Protein AF-A0A6J1W2D5-F1 (afdb_monomer_lite)

Radius of gyration: 20.96 Å; chains: 1; bounding box: 40×30×64 Å

pLDDT: mean 88.67, std 9.56, range [47.0, 97.12]

Structure (mmCIF, N/CA/C/O backbone):
data_AF-A0A6J1W2D5-F1
#
_entry.id   AF-A0A6J1W2D5-F1
#
loop_
_atom_site.group_PDB
_atom_site.id
_atom_site.type_symbol
_atom_site.label_atom_id
_atom_site.label_alt_id
_atom_site.label_comp_id
_atom_site.label_asym_id
_atom_site.label_entity_id
_atom_site.label_seq_id
_atom_site.pdbx_PDB_ins_code
_atom_site.Cartn_x
_atom_site.Cartn_y
_atom_site.Cartn_z
_atom_site.occupancy
_atom_site.B_iso_or_equiv
_atom_site.auth_seq_id
_atom_site.auth_comp_id
_atom_site.auth_asym_id
_atom_site.auth_atom_id
_atom_site.pdbx_PDB_model_num
ATOM 1 N N . MET A 1 1 ? 0.026 -18.979 35.042 1.00 47.00 1 MET A N 1
ATOM 2 C CA . MET A 1 1 ? -1.176 -18.450 35.722 1.00 47.00 1 MET A CA 1
ATOM 3 C C . MET A 1 1 ? -1.137 -16.933 35.620 1.00 47.00 1 MET A C 1
ATOM 5 O O . MET A 1 1 ? -0.347 -16.325 36.323 1.00 47.00 1 MET A O 1
ATOM 9 N N . GLY A 1 2 ? -1.879 -16.335 34.684 1.00 56.59 2 GLY A N 1
ATOM 10 C CA . GLY A 1 2 ? -1.946 -14.877 34.519 1.00 56.59 2 GLY A CA 1
ATOM 11 C C . GLY A 1 2 ? -3.269 -14.356 35.072 1.00 56.59 2 GLY A C 1
ATOM 12 O O . GLY A 1 2 ? -4.322 -14.801 34.624 1.00 56.59 2 GLY A O 1
ATOM 13 N N . GLY A 1 3 ? -3.220 -13.484 36.078 1.00 59.69 3 GLY A N 1
ATOM 14 C CA . GLY A 1 3 ? -4.411 -12.851 36.644 1.00 59.69 3 GLY A CA 1
ATOM 15 C C . GLY A 1 3 ? -4.937 -11.754 35.721 1.00 59.69 3 GLY A C 1
ATOM 16 O O . GLY A 1 3 ? -4.162 -10.937 35.235 1.00 59.69 3 GLY A O 1
ATOM 17 N N . ASN A 1 4 ? -6.251 -11.727 35.493 1.00 64.06 4 ASN A N 1
ATOM 18 C CA . ASN A 1 4 ? -6.918 -10.612 34.826 1.00 64.06 4 ASN A CA 1
ATOM 19 C C . ASN A 1 4 ? -7.481 -9.668 35.888 1.00 64.06 4 ASN A C 1
ATOM 21 O O . ASN A 1 4 ? -8.303 -10.082 36.706 1.00 64.06 4 ASN A O 1
ATOM 25 N N . VAL A 1 5 ? -7.069 -8.404 35.856 1.00 68.44 5 VAL A N 1
ATOM 26 C CA . VAL A 1 5 ? -7.716 -7.340 36.629 1.00 68.44 5 VAL A CA 1
ATOM 27 C C . VAL A 1 5 ? -8.927 -6.865 35.830 1.00 68.44 5 VAL A C 1
ATOM 29 O O . VAL A 1 5 ? -8.801 -6.528 34.655 1.00 68.44 5 VAL A O 1
ATOM 32 N N . ARG A 1 6 ? -10.109 -6.862 36.451 1.00 69.88 6 ARG A N 1
ATOM 33 C CA . ARG A 1 6 ? -11.319 -6.245 35.893 1.00 69.88 6 ARG A CA 1
ATOM 34 C C . ARG A 1 6 ? -11.743 -5.117 36.818 1.00 69.88 6 ARG A C 1
ATOM 36 O O . ARG A 1 6 ? -12.012 -5.364 37.990 1.00 69.88 6 ARG A O 1
ATOM 43 N N . LEU A 1 7 ? -11.779 -3.902 36.286 1.00 73.62 7 LEU A N 1
ATOM 44 C CA . LEU A 1 7 ? -12.327 -2.733 36.959 1.00 73.62 7 LEU A CA 1
ATOM 45 C C . LEU A 1 7 ? -13.754 -2.528 36.449 1.00 73.62 7 LEU A C 1
ATOM 47 O O . LEU A 1 7 ? -13.974 -2.519 35.240 1.00 73.62 7 LEU A O 1
ATOM 51 N N . TRP A 1 8 ? -14.709 -2.394 37.364 1.00 78.69 8 TRP A N 1
ATOM 52 C CA . TRP A 1 8 ? -16.095 -2.080 37.032 1.00 78.69 8 TRP A CA 1
ATOM 53 C C . TRP A 1 8 ? -16.392 -0.662 37.503 1.00 78.69 8 TRP A C 1
ATOM 55 O O . TRP A 1 8 ? -16.337 -0.387 38.702 1.00 78.69 8 TRP A O 1
ATOM 65 N N . GLU A 1 9 ? -16.714 0.228 36.570 1.00 80.06 9 GLU A N 1
ATOM 66 C CA . GLU A 1 9 ? -17.288 1.529 36.899 1.00 80.06 9 GLU A CA 1
ATOM 67 C C . GLU A 1 9 ? -18.802 1.385 37.034 1.00 80.06 9 GLU A C 1
ATOM 69 O O . GLU A 1 9 ? -19.478 0.886 36.139 1.00 80.06 9 GLU A O 1
ATOM 74 N N . THR A 1 10 ? -19.331 1.789 38.186 1.00 87.44 10 THR A N 1
ATOM 75 C CA . THR A 1 10 ? -20.768 1.712 38.501 1.00 87.44 10 THR A CA 1
ATOM 76 C C . THR A 1 10 ? -21.381 3.080 38.781 1.00 87.44 10 THR A C 1
ATOM 78 O O . THR A 1 10 ? -22.599 3.191 38.892 1.00 87.44 10 THR A O 1
ATOM 81 N N . SER A 1 11 ? -20.556 4.127 38.892 1.00 91.56 11 SER A N 1
ATOM 82 C CA . SER A 1 11 ? -21.041 5.490 39.095 1.00 91.56 11 SER A CA 1
ATOM 83 C C . SER A 1 11 ? -21.538 6.066 37.767 1.00 91.56 11 SER A C 1
ATOM 85 O O . SER A 1 11 ? -20.892 5.889 36.732 1.00 91.56 11 SER A O 1
ATOM 87 N N . LEU A 1 12 ? -22.685 6.750 37.795 1.00 90.69 12 LEU A N 1
ATOM 88 C CA . LEU A 1 12 ? -23.263 7.375 36.604 1.00 90.69 12 LEU A CA 1
ATOM 89 C C . LEU A 1 12 ? -22.308 8.425 36.015 1.00 90.69 12 LEU A C 1
ATOM 91 O O . LEU A 1 12 ? -22.030 8.389 34.822 1.00 90.69 12 LEU A O 1
ATOM 95 N N . ASP A 1 13 ? -21.739 9.282 36.867 1.00 92.44 13 ASP A N 1
ATOM 96 C CA . ASP A 1 13 ? -20.809 10.339 36.451 1.00 92.44 13 ASP A CA 1
ATOM 97 C C . ASP A 1 13 ? -19.533 9.776 35.800 1.00 92.44 13 ASP A C 1
ATOM 99 O O . ASP A 1 13 ? -19.017 10.345 34.837 1.00 92.44 13 ASP A O 1
ATOM 103 N N . SER A 1 14 ? -19.003 8.660 36.318 1.00 88.50 14 SER A N 1
ATOM 104 C CA . SER A 1 14 ? -17.855 7.974 35.709 1.00 88.50 14 SER A CA 1
ATOM 105 C C . SER A 1 14 ? -18.237 7.363 34.367 1.00 88.50 14 SER A C 1
ATOM 107 O O . SER A 1 14 ? -17.511 7.541 33.396 1.00 88.50 14 SER A O 1
ATOM 109 N N . LEU A 1 15 ? -19.393 6.697 34.287 1.00 90.50 15 LEU A N 1
ATOM 110 C CA . LEU A 1 15 ? -19.870 6.084 33.047 1.00 90.50 15 LEU A CA 1
ATOM 111 C C . LEU A 1 15 ? -20.101 7.122 31.944 1.00 90.50 15 LEU A C 1
ATOM 113 O O . LEU A 1 15 ? -19.728 6.876 30.799 1.00 90.50 15 LEU A O 1
ATOM 117 N N . GLU A 1 16 ? -20.672 8.283 32.270 1.00 91.62 16 GLU A N 1
ATOM 118 C CA . GLU A 1 16 ? -20.863 9.372 31.308 1.00 91.62 16 GLU A CA 1
ATOM 119 C C . GLU A 1 16 ? -19.529 9.918 30.789 1.00 91.62 16 GLU A C 1
ATOM 121 O O . GLU A 1 16 ? -19.363 10.076 29.576 1.00 91.62 16 GLU A O 1
ATOM 126 N N . LYS A 1 17 ? -18.548 10.137 31.676 1.00 91.06 17 LYS A N 1
ATOM 127 C CA . LYS A 1 17 ? -17.197 10.568 31.281 1.00 91.06 17 LYS A CA 1
ATOM 128 C C . LYS A 1 17 ? -16.505 9.535 30.400 1.00 91.06 17 LYS A C 1
ATOM 130 O O . LYS A 1 17 ? -16.067 9.882 29.306 1.00 91.06 17 LYS A O 1
ATOM 135 N N . SER A 1 18 ? -16.472 8.274 30.826 1.00 89.31 18 SER A N 1
ATOM 136 C CA . SER A 1 18 ? -15.856 7.172 30.081 1.00 89.31 18 SER A CA 1
ATOM 137 C C . SER A 1 18 ? -16.520 6.970 28.712 1.00 89.31 18 SER A C 1
ATOM 139 O O . SER A 1 18 ? -15.836 6.749 27.711 1.00 89.31 18 SER A O 1
ATOM 141 N N . LEU A 1 19 ? -17.848 7.116 28.621 1.00 86.19 19 LEU A N 1
ATOM 142 C CA . LEU A 1 19 ? -18.572 7.082 27.347 1.00 86.19 19 LEU A CA 1
ATOM 143 C C . LEU A 1 19 ? -18.189 8.259 26.442 1.00 86.19 19 LEU A C 1
ATOM 145 O O . LEU A 1 19 ? -18.043 8.085 25.231 1.00 86.19 19 LEU A O 1
ATOM 149 N N . GLN A 1 20 ? -18.036 9.457 27.001 1.00 88.12 20 GLN A N 1
ATOM 150 C CA . GLN A 1 20 ? -17.663 10.645 26.240 1.00 88.12 20 GLN A CA 1
ATOM 151 C C . GLN A 1 20 ? -16.210 10.588 25.749 1.00 88.12 20 GLN A C 1
ATOM 153 O O . GLN A 1 20 ? -15.936 10.947 24.600 1.00 88.12 20 GLN A O 1
ATOM 158 N N . GLU A 1 21 ? -15.295 10.066 26.564 1.00 87.81 21 GLU A N 1
ATOM 159 C CA . GLU A 1 21 ? -13.922 9.751 26.160 1.00 87.81 21 GLU A CA 1
ATOM 160 C C . GLU A 1 21 ? -13.901 8.699 25.049 1.00 87.81 21 GLU A C 1
ATOM 162 O O . GLU A 1 21 ? -13.250 8.903 24.024 1.00 87.81 21 GLU A O 1
ATOM 167 N N . TRP A 1 22 ? -14.674 7.617 25.191 1.00 83.38 22 TRP A N 1
ATOM 168 C CA . TRP A 1 22 ? -14.798 6.589 24.158 1.00 83.38 22 TRP A CA 1
ATOM 169 C C . TRP A 1 22 ? -15.311 7.161 22.835 1.00 83.38 22 TRP A C 1
ATOM 171 O O . TRP A 1 22 ? -14.666 6.957 21.809 1.00 83.38 22 TRP A O 1
ATOM 181 N N . ARG A 1 23 ? -16.395 7.949 22.860 1.00 81.69 23 ARG A N 1
ATOM 182 C CA . ARG A 1 23 ? -16.929 8.656 21.680 1.00 81.69 23 ARG A CA 1
ATOM 183 C C . ARG A 1 23 ? -15.890 9.572 21.038 1.00 81.69 23 ARG A C 1
ATOM 185 O O . ARG A 1 23 ? -15.800 9.647 19.820 1.00 81.69 23 ARG A O 1
ATOM 192 N N . THR A 1 24 ? -15.077 10.246 21.847 1.00 81.94 24 THR A N 1
ATOM 193 C CA . THR A 1 24 ? -13.989 11.092 21.340 1.00 81.94 24 THR A CA 1
ATOM 194 C C . THR A 1 24 ? -12.895 10.255 20.669 1.00 81.94 24 THR A C 1
ATOM 196 O O . THR A 1 24 ? -12.389 10.651 19.622 1.00 81.94 24 THR A O 1
ATOM 199 N N . MET A 1 25 ? -12.556 9.085 21.225 1.00 78.06 25 MET A N 1
ATOM 200 C CA . MET A 1 25 ? -11.541 8.183 20.667 1.00 78.06 25 MET A CA 1
ATOM 201 C C . MET A 1 25 ? -11.956 7.546 19.336 1.00 78.06 25 MET A C 1
ATOM 203 O O . MET A 1 25 ? -11.123 7.441 18.438 1.00 78.06 25 MET A O 1
ATOM 207 N N . ILE A 1 26 ? -13.210 7.104 19.196 1.00 76.94 26 ILE A N 1
ATOM 208 C CA . ILE A 1 26 ? -13.689 6.442 17.966 1.00 76.94 26 ILE A CA 1
ATOM 209 C C . ILE A 1 26 ? -14.100 7.428 16.862 1.00 76.94 26 ILE A C 1
ATOM 211 O O . ILE A 1 26 ? -14.275 7.017 15.715 1.00 76.94 26 ILE A O 1
ATOM 215 N N . GLY A 1 27 ? -14.221 8.716 17.196 1.00 73.19 27 GLY A N 1
ATOM 216 C CA . GLY A 1 27 ? -14.726 9.754 16.304 1.00 73.19 27 GLY A CA 1
ATOM 217 C C . GLY A 1 27 ? -16.244 9.936 16.395 1.00 73.19 27 GLY A C 1
ATOM 218 O O . GLY A 1 27 ? -16.952 9.204 17.083 1.00 73.19 27 GLY A O 1
ATOM 219 N N . GLN A 1 28 ? -16.762 10.959 15.714 1.00 70.25 28 GLN A N 1
ATOM 220 C CA . GLN A 1 28 ? -18.207 11.182 15.650 1.00 70.25 28 GLN A CA 1
ATOM 221 C C . GLN A 1 28 ? -18.880 10.078 14.824 1.00 70.25 28 GLN A C 1
ATOM 223 O O . GLN A 1 28 ? -18.325 9.638 13.821 1.00 70.25 28 GLN A O 1
ATOM 228 N N . GLU A 1 29 ? -20.090 9.666 15.213 1.00 69.31 29 GLU A N 1
ATOM 229 C CA . GLU A 1 29 ? -20.951 8.779 14.416 1.00 69.31 29 GLU A CA 1
ATOM 230 C C . GLU A 1 29 ? -21.499 9.535 13.188 1.00 69.31 29 GLU A C 1
ATOM 232 O O . GLU A 1 29 ? -22.692 9.792 13.058 1.00 69.31 29 GLU A O 1
ATOM 237 N N . ASP A 1 30 ? -20.614 9.937 12.278 1.00 77.31 30 ASP A N 1
ATOM 238 C CA . ASP A 1 30 ? -20.940 10.645 11.035 1.00 77.31 30 ASP A CA 1
ATOM 239 C C . ASP A 1 30 ? -21.322 9.687 9.885 1.00 77.31 30 ASP A C 1
ATOM 241 O O . ASP A 1 30 ? -21.439 10.093 8.727 1.00 77.31 30 ASP A O 1
ATOM 245 N N . GLY A 1 31 ? -21.518 8.403 10.204 1.00 76.12 31 GLY A N 1
ATOM 246 C CA . GLY A 1 31 ? -21.857 7.336 9.263 1.00 76.12 31 GLY A CA 1
ATOM 247 C C . GLY A 1 31 ? -20.663 6.768 8.490 1.00 76.12 31 GLY A C 1
ATOM 248 O O . GLY A 1 31 ? -20.849 5.848 7.690 1.00 76.12 31 GLY A O 1
ATOM 249 N N . ARG A 1 32 ? -19.438 7.269 8.706 1.00 78.44 32 ARG A N 1
ATOM 250 C CA . ARG A 1 32 ? -18.238 6.700 8.081 1.00 78.44 32 ARG A CA 1
ATOM 251 C C . ARG A 1 32 ? -17.774 5.447 8.834 1.00 78.44 32 ARG A C 1
ATOM 253 O O . ARG A 1 32 ? -17.900 5.377 10.055 1.00 78.44 32 ARG A O 1
ATOM 260 N N . PRO A 1 33 ? -17.205 4.448 8.135 1.00 75.44 33 PRO A N 1
ATOM 261 C CA . PRO A 1 33 ? -16.606 3.295 8.795 1.00 75.44 33 PRO A CA 1
ATOM 262 C C . PRO A 1 33 ? -15.470 3.717 9.734 1.00 75.44 33 PRO A C 1
ATOM 264 O O . PRO A 1 33 ? -14.617 4.521 9.354 1.00 75.44 33 PRO A O 1
ATOM 267 N N . VAL A 1 34 ? -15.417 3.125 10.931 1.00 77.06 34 VAL A N 1
ATOM 268 C CA . VAL A 1 34 ? -14.302 3.321 11.869 1.00 77.06 34 VAL A CA 1
ATOM 269 C C . VAL A 1 34 ? -13.006 2.833 11.218 1.00 77.06 34 VAL A C 1
ATOM 271 O O . VAL A 1 34 ? -12.885 1.663 10.847 1.00 77.06 34 VAL A O 1
ATOM 274 N N . GLN A 1 35 ? -12.022 3.724 11.087 1.00 74.75 35 GLN A N 1
ATOM 275 C CA . GLN A 1 35 ? -10.713 3.399 10.526 1.00 74.75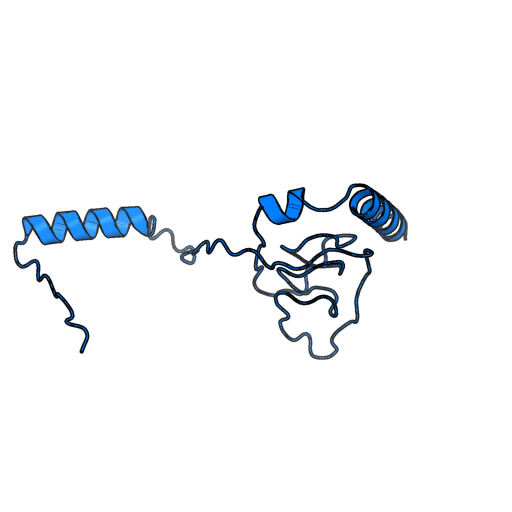 35 GLN A CA 1
ATOM 276 C C . GLN A 1 35 ? -9.692 3.182 11.644 1.00 74.75 35 GLN A C 1
ATOM 278 O O . GLN A 1 35 ? -9.380 4.093 12.406 1.00 74.75 35 GLN A O 1
ATOM 283 N N . ILE A 1 36 ? -9.103 1.987 11.691 1.00 77.44 36 ILE A N 1
ATOM 284 C CA . ILE A 1 36 ? -8.008 1.661 12.609 1.00 77.44 36 ILE A CA 1
ATOM 285 C C . ILE A 1 36 ? -6.689 1.721 11.838 1.00 77.44 36 ILE A C 1
ATOM 287 O O . ILE A 1 36 ? -6.515 1.030 10.834 1.00 77.44 36 ILE A O 1
ATOM 291 N N . THR A 1 37 ? -5.744 2.530 12.317 1.00 77.25 37 THR A N 1
ATOM 292 C CA . THR A 1 37 ? -4.384 2.584 11.763 1.00 77.25 37 THR A CA 1
ATOM 293 C C . THR A 1 37 ? -3.462 1.709 12.602 1.00 77.25 37 THR A C 1
ATOM 295 O O . THR A 1 37 ? -3.205 2.012 13.763 1.00 77.25 37 THR A O 1
ATOM 298 N N . ILE A 1 38 ? -2.946 0.632 12.008 1.00 80.81 38 ILE A N 1
ATOM 299 C CA . ILE A 1 38 ? -1.965 -0.253 12.646 1.00 80.81 38 ILE A CA 1
ATOM 300 C C . ILE A 1 38 ? -0.606 0.016 12.010 1.00 80.81 38 ILE A C 1
ATOM 302 O O . ILE A 1 38 ? -0.416 -0.223 10.817 1.00 80.81 38 ILE A O 1
ATOM 306 N N . GLN A 1 39 ? 0.344 0.505 12.803 1.00 79.56 39 GLN A N 1
ATOM 307 C CA . GLN A 1 39 ? 1.723 0.660 12.355 1.00 79.56 39 GLN A CA 1
ATOM 308 C C . GLN A 1 39 ? 2.455 -0.674 12.500 1.00 79.56 39 GLN A C 1
ATOM 310 O O . GLN A 1 39 ? 2.609 -1.196 13.601 1.00 79.56 39 GLN A O 1
ATOM 315 N N . ARG A 1 40 ? 2.886 -1.226 11.368 1.00 80.12 40 ARG A N 1
ATOM 316 C CA . ARG A 1 40 ? 3.737 -2.413 11.282 1.00 80.12 40 ARG A CA 1
ATOM 317 C C . ARG A 1 40 ? 4.783 -2.182 10.202 1.00 80.12 40 ARG A C 1
ATOM 319 O O . ARG A 1 40 ? 4.456 -1.585 9.180 1.00 80.12 40 ARG A O 1
ATOM 326 N N . ASP A 1 41 ? 5.995 -2.662 10.434 1.00 80.19 41 ASP A N 1
ATOM 327 C CA . ASP A 1 41 ? 7.036 -2.718 9.411 1.00 80.19 41 ASP A CA 1
ATOM 328 C C . ASP A 1 41 ? 6.941 -4.069 8.690 1.00 80.19 41 ASP A C 1
ATOM 330 O O . ASP A 1 41 ? 6.787 -5.109 9.337 1.00 80.19 41 ASP A O 1
ATOM 334 N N . SER A 1 42 ? 6.980 -4.067 7.358 1.00 80.69 42 SER A N 1
ATOM 335 C CA . SER A 1 42 ? 7.006 -5.305 6.580 1.00 80.69 42 SER A CA 1
ATOM 336 C C . SER A 1 42 ? 8.343 -6.038 6.686 1.00 80.69 42 SER A C 1
ATOM 338 O O . SER A 1 42 ? 8.366 -7.250 6.484 1.00 80.69 42 SER A O 1
ATOM 340 N N . GLY A 1 43 ? 9.450 -5.332 6.959 1.00 84.94 43 GLY A N 1
ATOM 341 C CA . GLY A 1 43 ? 10.806 -5.891 6.927 1.00 84.94 43 GLY A CA 1
ATOM 342 C C . GLY A 1 43 ? 11.245 -6.393 5.543 1.00 84.94 43 GLY A C 1
ATOM 343 O O . GLY A 1 43 ? 12.223 -7.127 5.433 1.00 84.94 43 GLY A O 1
ATOM 344 N N . LEU A 1 44 ? 10.501 -6.049 4.485 1.00 87.44 44 LEU A N 1
ATOM 345 C CA . LEU A 1 44 ? 10.745 -6.515 3.121 1.00 87.44 44 LEU A CA 1
ATOM 346 C C . LEU A 1 44 ? 11.309 -5.395 2.254 1.00 87.44 44 LEU A C 1
ATOM 348 O O . LEU A 1 44 ? 10.711 -4.321 2.146 1.00 87.44 44 LEU A O 1
ATOM 352 N N . ASP A 1 45 ? 12.401 -5.683 1.554 1.00 89.69 45 ASP A N 1
ATOM 353 C CA . ASP A 1 45 ? 13.011 -4.745 0.616 1.00 89.69 45 ASP A CA 1
ATOM 354 C C . ASP A 1 45 ? 12.279 -4.672 -0.727 1.00 89.69 45 ASP A C 1
ATOM 356 O O . ASP A 1 45 ? 11.521 -5.563 -1.135 1.00 89.69 45 ASP A O 1
ATOM 360 N N . VAL A 1 46 ? 12.518 -3.568 -1.426 1.00 91.44 46 VAL A N 1
ATOM 361 C CA . VAL A 1 46 ? 12.071 -3.339 -2.802 1.00 91.44 46 VAL A CA 1
ATOM 362 C C . VAL A 1 46 ? 13.152 -3.759 -3.787 1.00 91.44 46 VAL A C 1
ATOM 364 O O . VAL A 1 46 ? 14.339 -3.757 -3.475 1.00 91.44 46 VAL A O 1
ATOM 367 N N . SER A 1 47 ? 12.725 -4.139 -4.983 1.00 91.31 47 SER A N 1
ATOM 368 C CA . SER A 1 47 ? 13.615 -4.615 -6.038 1.00 91.31 47 SER A CA 1
ATOM 369 C C . SER A 1 47 ? 13.436 -3.785 -7.301 1.00 91.31 47 SER A C 1
ATOM 371 O O . SER A 1 47 ? 14.044 -2.732 -7.450 1.00 91.31 47 SER A O 1
ATOM 373 N N . SER A 1 48 ? 12.597 -4.230 -8.229 1.00 93.88 48 SER A N 1
ATOM 374 C CA . SER A 1 48 ? 12.327 -3.519 -9.473 1.00 93.88 48 SER A CA 1
ATOM 375 C C . SER A 1 48 ? 10.829 -3.410 -9.724 1.00 93.88 48 SER A C 1
ATOM 377 O O . SER A 1 48 ? 10.126 -4.418 -9.611 1.00 93.88 48 SER A O 1
ATOM 379 N N . PRO A 1 49 ? 10.343 -2.217 -10.108 1.00 96.25 49 PRO A N 1
ATOM 380 C CA . PRO A 1 49 ? 8.933 -1.984 -10.364 1.00 96.25 49 PRO A CA 1
ATOM 381 C C . PRO A 1 49 ? 8.438 -2.851 -11.523 1.00 96.25 49 PRO A C 1
ATOM 383 O O . PRO A 1 49 ? 9.133 -3.021 -12.525 1.00 96.25 49 PRO A O 1
ATOM 386 N N . LYS A 1 50 ? 7.212 -3.358 -11.417 1.00 97.12 50 LYS A N 1
ATOM 387 C CA . LYS A 1 50 ? 6.555 -4.173 -12.444 1.00 97.12 50 LYS A CA 1
ATOM 388 C C . LYS A 1 50 ? 5.040 -3.985 -12.426 1.00 97.12 50 LYS A C 1
ATOM 390 O O . LYS A 1 50 ? 4.468 -3.562 -11.427 1.00 97.12 50 LYS A O 1
ATOM 395 N N . HIS A 1 51 ? 4.376 -4.338 -13.526 1.00 96.12 51 HIS A N 1
ATOM 396 C CA . HIS A 1 51 ? 2.910 -4.336 -13.587 1.00 96.12 51 HIS A CA 1
ATOM 397 C C . HIS A 1 51 ? 2.296 -5.398 -12.659 1.00 96.12 51 HIS A C 1
ATOM 399 O O . HIS A 1 51 ? 1.394 -5.086 -11.894 1.00 96.12 51 HIS A O 1
ATOM 405 N N . GLY A 1 52 ? 2.839 -6.619 -12.668 1.00 95.12 52 GLY A N 1
ATOM 406 C CA . GLY A 1 52 ? 2.273 -7.770 -11.957 1.00 95.12 52 GLY A CA 1
ATOM 407 C C . GLY A 1 52 ? 1.512 -8.713 -12.885 1.00 95.12 52 GLY A C 1
ATOM 408 O O . GLY A 1 52 ? 1.420 -8.476 -14.088 1.00 95.12 52 GLY A O 1
ATOM 409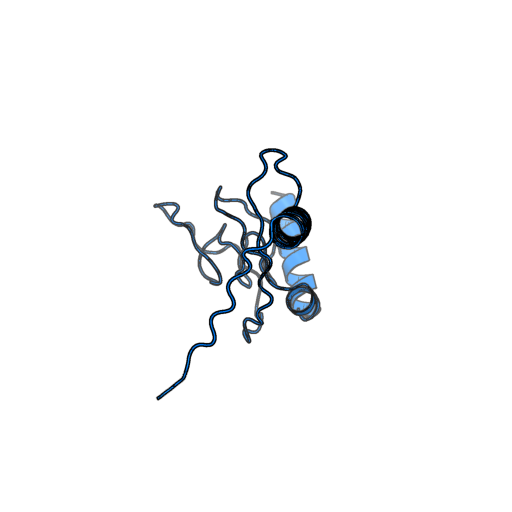 N N . LYS A 1 53 ? 1.006 -9.812 -12.326 1.00 96.94 53 LYS A N 1
ATOM 410 C CA . LYS A 1 53 ? 0.075 -10.729 -12.995 1.00 96.94 53 LYS A CA 1
ATOM 411 C C . LYS A 1 53 ? -1.358 -10.260 -12.758 1.00 96.94 53 LYS A C 1
ATOM 413 O O . LYS A 1 53 ? -1.650 -9.739 -11.685 1.00 96.94 53 LYS A O 1
ATOM 418 N N . ILE A 1 54 ? -2.236 -10.472 -13.731 1.00 96.00 54 ILE A N 1
ATOM 419 C CA . ILE A 1 54 ? -3.674 -10.228 -13.580 1.00 96.00 54 ILE A CA 1
ATOM 420 C C . ILE A 1 54 ? -4.301 -11.489 -12.992 1.00 96.00 54 ILE A C 1
ATOM 422 O O . ILE A 1 54 ? -4.054 -12.583 -13.501 1.00 96.00 54 ILE A O 1
ATOM 426 N N . ASP A 1 55 ? -5.070 -11.329 -11.920 1.00 95.06 55 ASP A N 1
ATOM 427 C CA . ASP A 1 55 ? -5.860 -12.407 -11.331 1.00 95.06 55 ASP A CA 1
ATOM 428 C C . ASP A 1 55 ? -7.187 -12.555 -12.092 1.00 95.06 55 ASP A C 1
ATOM 430 O O . ASP A 1 55 ? -7.972 -11.602 -12.088 1.00 95.06 55 ASP A O 1
ATOM 434 N N . PRO A 1 56 ? -7.458 -13.702 -12.749 1.00 95.94 56 PRO A N 1
ATOM 435 C CA . PRO A 1 56 ? -8.729 -13.937 -13.430 1.00 95.94 56 PRO A CA 1
ATOM 436 C C . PRO A 1 56 ? -9.940 -13.867 -12.494 1.00 95.94 56 PRO A C 1
ATOM 438 O O . PRO A 1 56 ? -11.010 -13.445 -12.926 1.00 95.94 56 PRO A O 1
ATOM 441 N N . ASP A 1 57 ? -9.761 -14.241 -11.224 1.00 96.19 57 ASP A N 1
ATOM 442 C CA . ASP A 1 57 ? -10.836 -14.286 -10.230 1.00 96.19 57 ASP A CA 1
ATOM 443 C C . ASP A 1 57 ? -10.999 -12.949 -9.488 1.00 96.19 57 ASP A C 1
ATOM 445 O O . ASP A 1 57 ? -11.895 -12.798 -8.657 1.00 96.19 57 ASP A O 1
ATOM 449 N N . ASN A 1 58 ? -10.130 -11.970 -9.779 1.00 94.62 58 ASN A N 1
ATOM 450 C CA . ASN A 1 58 ? -10.046 -10.682 -9.092 1.00 94.62 58 ASN A CA 1
ATOM 451 C C . ASN A 1 58 ? -10.073 -10.824 -7.554 1.00 94.62 58 ASN A C 1
ATOM 453 O O . ASN A 1 58 ? -10.756 -10.065 -6.862 1.00 94.62 58 ASN A O 1
ATOM 457 N N . ALA A 1 59 ? -9.362 -11.814 -7.004 1.00 95.62 59 ALA A N 1
ATOM 458 C CA . ALA A 1 59 ? -9.335 -12.025 -5.565 1.00 95.62 59 ALA A CA 1
ATOM 459 C C . ALA A 1 59 ? -8.579 -10.880 -4.854 1.00 95.62 59 ALA A C 1
ATOM 461 O O . ALA A 1 59 ? -7.657 -10.283 -5.420 1.00 95.62 59 ALA A O 1
ATOM 462 N N . PRO A 1 60 ? -8.935 -10.548 -3.599 1.00 94.94 60 PRO A N 1
ATOM 463 C CA . PRO A 1 60 ? -8.243 -9.509 -2.847 1.00 94.94 60 PRO A CA 1
ATOM 464 C C . PRO A 1 60 ? -6.842 -9.972 -2.418 1.00 94.94 60 PRO A C 1
ATOM 466 O O . PRO A 1 60 ? -6.689 -10.955 -1.693 1.00 94.94 60 PRO A O 1
ATOM 469 N N . HIS A 1 61 ? -5.813 -9.208 -2.800 1.00 94.81 61 HIS A N 1
ATOM 470 C CA . HIS A 1 61 ? -4.412 -9.479 -2.451 1.00 94.81 61 HIS A CA 1
ATOM 471 C C . HIS A 1 61 ? -3.822 -8.362 -1.590 1.00 94.81 61 HIS A C 1
ATOM 473 O O . HIS A 1 61 ? -3.855 -7.195 -1.985 1.00 94.81 61 HIS A O 1
ATOM 479 N N . VAL A 1 62 ? -3.234 -8.714 -0.439 1.00 94.31 62 VAL A N 1
ATOM 480 C CA . VAL A 1 62 ? -2.679 -7.756 0.536 1.00 94.31 62 VAL A CA 1
ATOM 481 C C . VAL A 1 62 ? -1.228 -8.101 0.881 1.00 94.31 62 VAL A C 1
ATOM 483 O O . VAL A 1 62 ? -0.930 -9.235 1.245 1.00 94.31 62 VAL A O 1
ATOM 486 N N . GLY A 1 63 ? -0.310 -7.134 0.797 1.00 91.06 63 GLY A N 1
ATOM 487 C CA . GLY A 1 63 ? 1.080 -7.291 1.261 1.00 91.06 63 GLY A CA 1
ATOM 488 C C . GLY A 1 63 ? 2.018 -8.080 0.334 1.00 91.06 63 GLY A C 1
ATOM 489 O O . GLY A 1 63 ? 3.177 -8.300 0.678 1.00 91.06 63 GLY A O 1
ATOM 490 N N . GLY A 1 64 ? 1.542 -8.510 -0.838 1.00 92.75 64 GLY A N 1
ATOM 491 C CA . GLY A 1 64 ? 2.306 -9.318 -1.796 1.00 92.75 64 GLY A CA 1
ATOM 492 C C . GLY A 1 64 ? 3.106 -8.522 -2.842 1.00 92.75 64 GLY A C 1
ATOM 493 O O . GLY A 1 64 ? 3.178 -7.296 -2.818 1.00 92.75 64 GLY A O 1
ATOM 494 N N . ASN A 1 65 ? 3.701 -9.247 -3.798 1.00 94.00 65 ASN A N 1
ATOM 495 C CA . ASN A 1 65 ? 4.484 -8.705 -4.925 1.00 94.00 65 ASN A CA 1
ATOM 496 C C . ASN A 1 65 ? 4.204 -9.470 -6.243 1.00 94.00 65 ASN A C 1
ATOM 498 O O . ASN A 1 65 ? 5.089 -9.667 -7.078 1.00 94.00 65 ASN A O 1
ATOM 502 N N . THR A 1 66 ? 2.995 -10.013 -6.388 1.00 95.50 66 THR A N 1
ATOM 503 C CA . THR A 1 66 ? 2.638 -10.883 -7.524 1.00 95.50 66 THR A CA 1
ATOM 504 C C . THR A 1 66 ? 1.558 -10.258 -8.390 1.00 95.50 66 THR A C 1
ATOM 506 O O . THR A 1 66 ? 1.681 -10.272 -9.614 1.00 95.50 66 THR A O 1
ATOM 509 N N . TRP A 1 67 ? 0.520 -9.715 -7.760 1.00 96.81 67 TRP A N 1
ATOM 510 C CA . TRP A 1 67 ? -0.737 -9.376 -8.413 1.00 96.81 67 TRP A CA 1
ATOM 511 C C . TRP A 1 67 ? -0.862 -7.882 -8.685 1.00 96.81 67 TRP A C 1
ATOM 513 O O . TRP A 1 67 ? -0.664 -7.060 -7.788 1.00 96.81 67 TRP A O 1
ATOM 523 N N . ALA A 1 68 ? -1.198 -7.555 -9.929 1.00 95.69 68 ALA A N 1
ATOM 524 C CA . ALA A 1 68 ? -1.549 -6.214 -10.358 1.00 95.69 68 ALA A CA 1
ATOM 525 C C . ALA A 1 68 ? -2.858 -5.792 -9.669 1.00 95.69 68 ALA A C 1
ATOM 527 O O . ALA A 1 68 ? -3.824 -6.550 -9.659 1.00 95.69 68 ALA A O 1
ATOM 528 N N . GLY A 1 69 ? -2.883 -4.605 -9.063 1.00 93.81 69 GLY A N 1
ATOM 529 C CA . GLY A 1 69 ? -4.044 -4.110 -8.315 1.00 93.81 69 GLY A CA 1
ATOM 530 C C . GLY A 1 69 ? -4.121 -4.594 -6.863 1.00 93.81 69 GLY A C 1
ATOM 531 O O . GLY A 1 69 ? -5.065 -4.255 -6.152 1.00 93.81 69 GLY A O 1
ATOM 5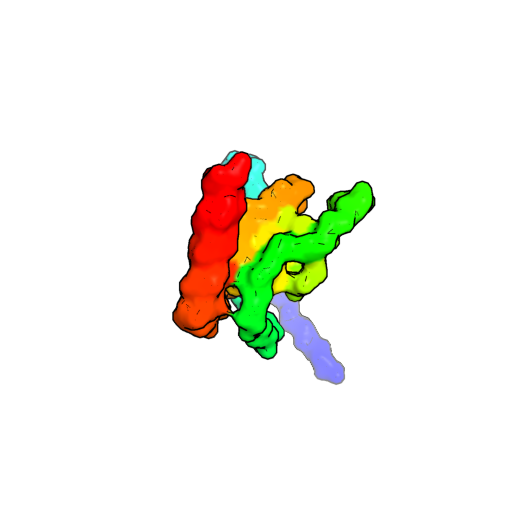32 N N . GLY A 1 70 ? -3.118 -5.345 -6.390 1.00 94.94 70 GLY A N 1
ATOM 533 C CA . GLY A 1 70 ? -2.985 -5.681 -4.974 1.00 94.94 70 GLY A CA 1
ATOM 534 C C . GLY A 1 70 ? -2.782 -4.442 -4.093 1.00 94.94 70 GLY A C 1
ATOM 535 O O . GLY A 1 70 ? -2.381 -3.369 -4.558 1.00 94.94 70 GLY A O 1
ATOM 536 N N . THR A 1 71 ? -3.029 -4.590 -2.792 1.00 95.38 71 THR A N 1
ATOM 537 C CA . THR A 1 71 ? -2.940 -3.490 -1.824 1.00 95.38 71 THR A CA 1
ATOM 538 C C . THR A 1 71 ? -1.848 -3.722 -0.779 1.00 95.38 71 THR A C 1
ATOM 540 O O . THR A 1 71 ? -1.516 -4.856 -0.438 1.00 95.38 71 THR A O 1
ATOM 543 N N . GLY A 1 72 ? -1.216 -2.655 -0.290 1.00 91.62 72 GLY A N 1
ATOM 544 C CA . GLY A 1 72 ? -0.202 -2.720 0.774 1.00 91.62 72 GLY A CA 1
ATOM 545 C C . GLY A 1 72 ? 1.049 -3.532 0.426 1.00 91.62 72 GLY A C 1
ATOM 546 O O . GLY A 1 72 ? 1.786 -3.926 1.323 1.00 91.62 72 GLY A O 1
ATOM 547 N N . GLY A 1 73 ? 1.253 -3.838 -0.856 1.00 93.12 73 GLY A N 1
ATOM 548 C CA . GLY A 1 73 ? 2.327 -4.694 -1.348 1.00 93.12 73 GLY A CA 1
ATOM 549 C C . GLY A 1 73 ? 3.616 -3.948 -1.680 1.00 93.12 73 GLY A C 1
ATOM 550 O O . GLY A 1 73 ? 3.842 -2.806 -1.269 1.00 93.12 73 GLY A O 1
ATOM 551 N N . ARG A 1 74 ? 4.470 -4.595 -2.473 1.00 95.00 74 ARG A N 1
ATOM 552 C CA . ARG A 1 74 ? 5.733 -4.016 -2.946 1.00 95.00 74 ARG A CA 1
ATOM 553 C C . ARG A 1 74 ? 5.978 -4.289 -4.421 1.00 95.00 74 ARG A C 1
ATOM 555 O O . ARG A 1 74 ? 5.463 -5.278 -4.931 1.00 95.00 74 ARG A O 1
ATOM 562 N N . ASP A 1 75 ? 6.755 -3.423 -5.068 1.00 96.00 75 ASP A N 1
ATOM 563 C CA . ASP A 1 75 ? 7.250 -3.454 -6.460 1.00 96.00 75 ASP A CA 1
ATOM 564 C C . ASP A 1 75 ? 6.191 -3.578 -7.577 1.00 96.00 75 ASP A C 1
ATOM 566 O O . ASP A 1 75 ? 6.461 -3.273 -8.733 1.00 96.00 75 ASP A O 1
ATOM 570 N N . THR A 1 76 ? 4.975 -4.006 -7.268 1.00 95.75 76 THR A N 1
ATOM 571 C CA . THR A 1 76 ? 3.905 -4.288 -8.224 1.00 95.75 76 THR A CA 1
ATOM 572 C C . THR A 1 76 ? 2.931 -3.114 -8.302 1.00 95.75 76 THR A C 1
ATOM 574 O O . THR A 1 76 ? 2.706 -2.428 -7.303 1.00 95.75 76 THR A O 1
ATOM 577 N N . ALA A 1 77 ? 2.358 -2.855 -9.480 1.00 96.12 77 ALA A N 1
ATOM 578 C CA . ALA A 1 77 ? 1.338 -1.823 -9.647 1.00 96.12 77 ALA A CA 1
ATOM 579 C C . ALA A 1 77 ? 0.126 -2.125 -8.753 1.00 96.12 77 ALA A C 1
ATOM 581 O O . ALA A 1 77 ? -0.407 -3.233 -8.773 1.00 96.12 77 ALA A O 1
ATOM 582 N N . GLY A 1 78 ? -0.303 -1.146 -7.962 1.00 96.12 78 GLY A N 1
ATOM 583 C CA . GLY A 1 78 ? -1.309 -1.356 -6.922 1.00 96.12 78 GLY A CA 1
ATOM 584 C C . GLY A 1 78 ? -1.520 -0.123 -6.049 1.00 96.12 78 GLY A C 1
ATOM 585 O O . GLY A 1 78 ? -1.071 0.977 -6.391 1.00 96.12 78 GLY A O 1
ATOM 586 N N . LEU A 1 79 ? -2.189 -0.296 -4.908 1.00 96.12 79 LEU A N 1
ATOM 587 C CA . LEU A 1 79 ? -2.501 0.788 -3.967 1.00 96.12 79 LEU A CA 1
ATOM 588 C C . LEU A 1 79 ? -1.883 0.557 -2.587 1.00 96.12 79 LEU A C 1
ATOM 590 O O . LEU A 1 79 ? -1.728 -0.565 -2.128 1.00 96.12 79 LEU A O 1
ATOM 594 N N . GLY A 1 80 ? -1.515 1.635 -1.895 1.00 93.00 80 GLY A N 1
ATOM 595 C CA . GLY A 1 80 ? -1.073 1.575 -0.495 1.00 93.00 80 GLY A CA 1
ATOM 596 C C . GLY A 1 80 ? 0.279 0.896 -0.224 1.00 93.00 80 GLY A C 1
ATOM 597 O O . GLY A 1 80 ? 0.700 0.893 0.926 1.00 93.00 80 GLY A O 1
ATOM 598 N N . GLY A 1 81 ? 0.963 0.361 -1.238 1.00 93.69 81 GLY A N 1
ATOM 599 C CA . GLY A 1 81 ? 2.283 -0.277 -1.136 1.00 93.69 81 GLY A CA 1
ATOM 600 C C . GLY A 1 81 ? 3.488 0.640 -1.409 1.00 93.69 81 GLY A C 1
ATOM 601 O O . GLY A 1 81 ? 3.346 1.864 -1.466 1.00 93.69 81 GLY A O 1
ATOM 602 N N . LYS A 1 82 ? 4.672 0.038 -1.622 1.00 94.94 82 LYS A N 1
ATOM 603 C CA . LYS A 1 82 ? 5.936 0.713 -2.012 1.00 94.94 82 LYS A CA 1
ATOM 604 C C . LYS A 1 82 ? 6.540 0.171 -3.308 1.00 94.94 82 LYS A C 1
ATOM 606 O O . LYS A 1 82 ? 6.309 -0.969 -3.679 1.00 94.94 82 LYS A O 1
ATOM 611 N N . GLY A 1 83 ? 7.347 0.974 -4.000 1.00 94.25 83 GLY A N 1
ATOM 612 C CA . GLY A 1 83 ? 8.177 0.518 -5.128 1.00 94.25 83 GLY A CA 1
ATOM 613 C C . GLY A 1 83 ? 7.441 0.162 -6.430 1.00 94.25 83 GLY A C 1
ATOM 614 O O . GLY A 1 83 ? 8.100 -0.134 -7.418 1.00 94.25 83 GLY A O 1
ATOM 615 N N . GLY A 1 84 ? 6.105 0.193 -6.467 1.00 96.06 84 GLY A N 1
ATOM 616 C CA . GLY A 1 84 ? 5.322 -0.038 -7.686 1.00 96.06 84 GLY A CA 1
ATOM 617 C C . GLY A 1 84 ? 5.415 1.119 -8.700 1.00 96.06 84 GLY A C 1
ATOM 618 O O . GLY A 1 84 ? 5.630 2.266 -8.303 1.00 96.06 84 GLY A O 1
ATOM 619 N N . PRO A 1 85 ? 5.235 0.854 -10.009 1.00 96.50 85 PRO A N 1
ATOM 620 C CA . PRO A 1 85 ? 5.416 1.854 -11.068 1.00 96.50 85 PRO A CA 1
ATOM 621 C C . PRO A 1 85 ? 4.307 2.913 -11.139 1.00 96.50 85 PRO A C 1
ATOM 623 O O . PRO A 1 85 ? 4.558 4.055 -11.521 1.00 96.50 85 PRO A O 1
ATOM 626 N N . TYR A 1 86 ? 3.072 2.541 -10.810 1.00 96.06 86 TYR A N 1
ATOM 627 C CA . TYR A 1 86 ? 1.897 3.410 -10.848 1.00 96.06 86 TYR A CA 1
ATOM 628 C C . TYR A 1 86 ? 0.784 2.834 -9.973 1.00 96.06 86 TYR A C 1
ATOM 630 O O . TYR A 1 86 ? 0.841 1.683 -9.531 1.00 96.06 86 TYR A O 1
ATOM 638 N N . ARG A 1 87 ? -0.234 3.661 -9.724 1.00 95.12 87 ARG A N 1
ATOM 639 C CA . ARG A 1 87 ? -1.444 3.247 -9.017 1.00 95.12 87 ARG A CA 1
ATOM 640 C C . ARG A 1 87 ? -2.334 2.447 -9.954 1.00 95.12 87 ARG A C 1
ATOM 642 O O . ARG A 1 87 ? -2.589 2.883 -11.072 1.00 95.12 87 ARG A O 1
ATOM 649 N N . LEU A 1 88 ? -2.800 1.306 -9.473 1.00 95.50 88 LEU A N 1
ATOM 650 C CA . LEU A 1 88 ? -3.761 0.461 -10.162 1.00 95.50 88 LEU A CA 1
ATOM 651 C C . LEU A 1 88 ? -4.795 0.017 -9.133 1.00 95.50 88 LEU A C 1
ATOM 653 O O . LEU A 1 88 ? -4.426 -0.597 -8.134 1.00 95.50 88 LEU A O 1
ATOM 657 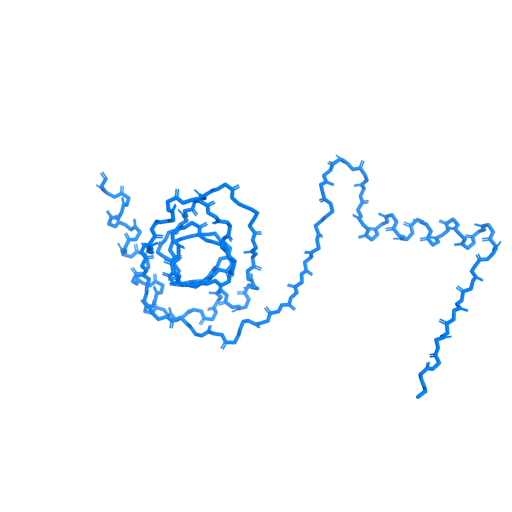N N . ASP A 1 89 ? -6.049 0.393 -9.353 1.00 95.44 89 ASP A N 1
ATOM 658 C CA . ASP A 1 89 ? -7.163 0.058 -8.470 1.00 95.44 89 ASP A CA 1
ATOM 659 C C . ASP A 1 89 ? -7.931 -1.139 -9.038 1.00 95.44 89 ASP A C 1
ATOM 661 O O . ASP A 1 89 ? -8.323 -1.123 -10.204 1.00 95.44 89 ASP A O 1
ATOM 665 N N . ALA A 1 90 ? -8.120 -2.168 -8.215 1.00 94.06 90 ALA A N 1
ATOM 666 C CA . ALA A 1 90 ? -8.895 -3.366 -8.535 1.00 94.06 90 ALA A CA 1
ATOM 667 C C . ALA A 1 90 ? -10.219 -3.452 -7.742 1.00 94.06 90 ALA A C 1
ATOM 669 O O . ALA A 1 90 ? -10.902 -4.474 -7.790 1.00 94.06 90 ALA A O 1
ATOM 670 N N . GLY A 1 91 ? -10.597 -2.384 -7.024 1.00 94.81 91 GLY A N 1
ATOM 671 C CA . GLY A 1 91 ? -11.853 -2.290 -6.271 1.00 94.81 91 GLY A CA 1
ATOM 672 C C . GLY A 1 91 ? -11.807 -2.903 -4.868 1.00 94.81 91 GLY A C 1
ATOM 673 O O . GLY A 1 91 ? -12.854 -3.134 -4.266 1.00 94.81 91 GLY A O 1
ATOM 674 N N . HIS A 1 92 ? -10.611 -3.171 -4.338 1.00 93.94 92 HIS A N 1
ATOM 675 C CA . HIS A 1 92 ? -10.414 -3.823 -3.037 1.00 93.94 92 HIS A CA 1
ATOM 676 C C . HIS A 1 92 ? -10.119 -2.819 -1.920 1.00 93.94 92 HIS A C 1
ATOM 678 O O . HIS A 1 92 ? -9.635 -1.712 -2.158 1.00 93.94 92 HIS A O 1
ATOM 684 N N . GLN A 1 93 ? -10.348 -3.227 -0.667 1.00 92.38 93 GLN A N 1
ATOM 685 C CA . GLN A 1 93 ? -9.983 -2.419 0.497 1.00 92.38 93 GLN A CA 1
ATOM 686 C C . GLN A 1 93 ? -8.481 -2.102 0.494 1.00 92.38 93 GLN A C 1
ATOM 688 O O . GLN A 1 93 ? -7.638 -2.998 0.463 1.00 92.38 93 GLN A O 1
ATOM 693 N N . VAL A 1 94 ? -8.142 -0.812 0.560 1.00 92.94 94 VAL A N 1
ATOM 694 C CA . VAL A 1 94 ? -6.752 -0.353 0.492 1.00 92.94 94 VAL A CA 1
ATOM 695 C C . VAL A 1 94 ? -6.073 -0.471 1.850 1.00 92.94 94 VAL A C 1
ATOM 697 O O . VAL A 1 94 ? -6.313 0.328 2.755 1.00 92.94 94 VAL A O 1
ATOM 700 N N . TYR A 1 95 ? -5.141 -1.413 1.957 1.00 92.00 95 TYR A N 1
ATOM 701 C CA . TYR A 1 95 ? -4.201 -1.480 3.071 1.00 92.00 95 TYR A CA 1
ATOM 702 C C . TYR A 1 95 ? -2.978 -0.623 2.764 1.00 92.00 95 TYR A C 1
ATOM 704 O O . TYR A 1 95 ? -2.329 -0.793 1.733 1.00 92.00 95 TYR A O 1
ATOM 712 N N . GLN A 1 96 ? -2.666 0.315 3.653 1.00 92.00 96 GLN A N 1
ATOM 713 C CA . GLN A 1 96 ? -1.518 1.199 3.490 1.00 92.00 96 GLN A CA 1
ATOM 714 C C . GLN A 1 96 ? -0.356 0.754 4.370 1.00 92.00 96 GLN A C 1
ATOM 716 O O . GLN A 1 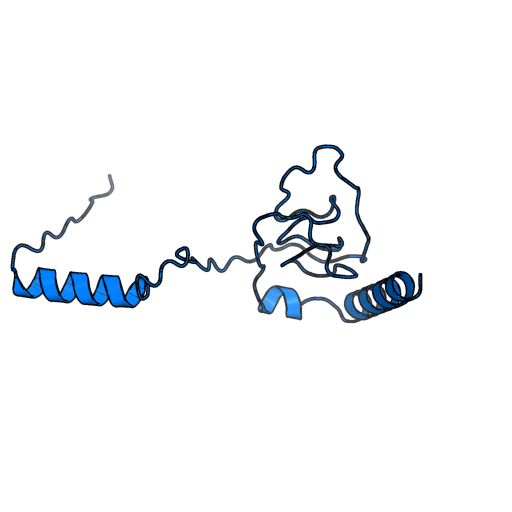96 ? -0.532 0.519 5.563 1.00 92.00 96 GLN A O 1
ATOM 721 N N . ILE A 1 97 ? 0.835 0.685 3.781 1.00 91.94 97 ILE A N 1
ATOM 722 C CA . ILE A 1 97 ? 2.083 0.598 4.540 1.00 91.94 97 ILE A CA 1
ATOM 723 C C . ILE A 1 97 ? 2.402 1.948 5.193 1.00 91.94 97 ILE A C 1
ATOM 725 O O . ILE A 1 97 ? 1.863 2.995 4.800 1.00 91.94 97 ILE A O 1
ATOM 729 N N . SER A 1 98 ? 3.311 1.921 6.166 1.00 91.19 98 SER A N 1
ATOM 730 C CA . SER A 1 98 ? 3.747 3.117 6.885 1.00 91.19 98 SER A CA 1
ATOM 731 C C . SER A 1 98 ? 4.432 4.136 5.961 1.00 91.19 98 SER A C 1
ATOM 733 O O . SER A 1 98 ? 4.969 3.793 4.906 1.00 91.19 98 SER A O 1
ATOM 735 N N . GLN A 1 99 ? 4.427 5.415 6.348 1.00 89.88 99 GLN A N 1
ATOM 736 C CA . GLN A 1 99 ? 5.119 6.449 5.571 1.00 89.88 99 GLN A CA 1
ATOM 737 C C . GLN A 1 99 ? 6.638 6.223 5.561 1.00 89.88 99 GLN A C 1
ATOM 739 O O . GLN A 1 99 ? 7.255 6.322 4.505 1.00 89.88 99 GLN A O 1
ATOM 744 N N . ALA A 1 100 ? 7.209 5.804 6.694 1.00 90.38 100 ALA A N 1
ATOM 745 C CA . ALA A 1 100 ? 8.627 5.471 6.807 1.00 90.38 100 ALA A CA 1
ATOM 746 C C . ALA A 1 100 ? 9.062 4.413 5.776 1.00 90.38 100 ALA A C 1
ATOM 748 O O . ALA A 1 100 ? 10.088 4.572 5.121 1.00 90.38 100 ALA A O 1
ATOM 749 N N . GLU A 1 101 ? 8.251 3.374 5.550 1.00 90.81 101 GLU A N 1
ATOM 750 C CA . GLU A 1 101 ? 8.551 2.352 4.541 1.00 90.81 101 GLU A CA 1
ATOM 751 C C . GLU A 1 101 ? 8.436 2.851 3.096 1.00 90.81 101 GLU A C 1
ATOM 753 O O . GLU A 1 101 ? 9.138 2.348 2.217 1.00 90.81 101 GLU A O 1
ATOM 758 N N . LYS A 1 102 ? 7.552 3.818 2.827 1.00 91.44 102 LYS A N 1
ATOM 759 C CA . LYS A 1 102 ? 7.458 4.465 1.506 1.00 91.44 102 LYS A CA 1
ATOM 760 C C . LYS A 1 102 ? 8.680 5.341 1.244 1.00 91.44 102 LYS A C 1
ATOM 762 O O . LYS A 1 102 ? 9.173 5.377 0.117 1.00 91.44 102 LYS A O 1
ATOM 767 N N . ASP A 1 103 ? 9.171 6.017 2.276 1.00 91.62 103 ASP A N 1
ATOM 768 C CA . ASP A 1 103 ? 10.318 6.918 2.179 1.00 91.62 103 ASP A CA 1
ATOM 769 C C . ASP A 1 103 ? 11.639 6.147 2.051 1.00 91.62 103 ASP A C 1
ATOM 771 O O . ASP A 1 103 ? 12.528 6.579 1.314 1.00 91.62 103 ASP A O 1
ATOM 775 N N . ALA A 1 104 ? 11.722 4.963 2.670 1.00 92.62 104 ALA A N 1
ATOM 776 C CA . ALA A 1 104 ? 12.862 4.046 2.605 1.00 92.62 104 ALA A CA 1
ATOM 777 C C . ALA A 1 104 ? 13.091 3.401 1.222 1.00 92.62 104 ALA A C 1
ATOM 779 O O . ALA A 1 104 ? 14.054 2.660 1.039 1.00 92.62 104 ALA A O 1
ATOM 780 N N . VAL A 1 105 ? 12.227 3.658 0.234 1.00 93.62 105 VAL A N 1
ATOM 781 C CA . VAL A 1 105 ? 12.430 3.180 -1.141 1.00 93.62 105 VAL A CA 1
ATOM 782 C C . VAL A 1 105 ? 13.688 3.841 -1.732 1.00 93.62 105 VAL A C 1
ATOM 784 O O . VAL A 1 105 ? 13.750 5.074 -1.770 1.00 93.62 105 VAL A O 1
ATOM 787 N N . PRO A 1 106 ? 14.658 3.069 -2.252 1.00 95.81 106 PRO A N 1
ATOM 788 C CA . PRO A 1 106 ? 15.848 3.622 -2.888 1.00 95.81 106 PRO A CA 1
ATOM 789 C C . PRO A 1 106 ? 15.543 4.463 -4.139 1.00 95.81 106 PRO A C 1
ATOM 791 O O . PRO A 1 106 ? 14.558 4.242 -4.854 1.00 95.81 106 PRO A O 1
ATOM 794 N N . GLU A 1 107 ? 16.402 5.442 -4.429 1.00 95.56 107 GLU A N 1
ATOM 795 C CA . GLU A 1 107 ? 16.183 6.411 -5.513 1.00 95.56 107 GLU A CA 1
ATOM 796 C C . GLU A 1 107 ? 16.201 5.776 -6.909 1.00 95.56 107 GLU A C 1
ATOM 798 O O . GLU A 1 107 ? 15.460 6.199 -7.797 1.00 95.56 107 GLU A O 1
ATOM 803 N N . GLU A 1 108 ? 17.002 4.737 -7.124 1.00 94.56 108 GLU A N 1
ATOM 804 C CA . GLU A 1 108 ? 17.030 3.966 -8.365 1.00 94.56 108 GLU A CA 1
ATOM 805 C C . GLU A 1 108 ? 15.682 3.293 -8.649 1.00 94.56 108 GLU A C 1
ATOM 807 O O . GLU A 1 108 ? 15.189 3.352 -9.778 1.00 94.56 108 GLU A O 1
ATOM 812 N N . VAL A 1 109 ? 15.026 2.758 -7.614 1.00 95.62 109 VAL A N 1
ATOM 813 C CA . VAL A 1 109 ? 13.700 2.137 -7.722 1.00 95.62 109 VAL A CA 1
ATOM 814 C C . VAL A 1 109 ? 12.646 3.201 -8.017 1.00 95.62 109 VAL A C 1
ATOM 816 O O . VAL A 1 109 ? 11.821 3.018 -8.913 1.00 95.62 109 VAL A O 1
ATOM 819 N N . LYS A 1 110 ? 12.707 4.360 -7.342 1.00 95.12 110 LYS A N 1
ATOM 820 C CA . LYS A 1 110 ? 11.815 5.502 -7.622 1.00 95.12 110 LYS A CA 1
ATOM 821 C C . LYS A 1 110 ? 11.955 5.996 -9.064 1.00 95.12 110 LYS A C 1
ATOM 823 O O . LYS A 1 110 ? 10.947 6.266 -9.722 1.00 95.12 110 LYS A O 1
ATOM 828 N N . LYS A 1 111 ? 13.185 6.102 -9.578 1.00 96.50 111 LYS A N 1
ATOM 829 C CA . LYS A 1 111 ? 13.452 6.497 -10.972 1.00 96.50 111 LYS A CA 1
ATOM 830 C C . LYS A 1 111 ? 12.894 5.473 -11.956 1.00 96.50 111 LYS A C 1
ATOM 832 O O . LYS A 1 111 ? 12.140 5.863 -12.846 1.00 96.50 111 LYS A O 1
ATOM 837 N N . ALA A 1 112 ? 13.180 4.186 -11.756 1.00 96.44 112 ALA A N 1
ATOM 838 C CA . ALA A 1 112 ? 12.658 3.110 -12.596 1.00 96.44 112 ALA A CA 1
ATOM 839 C C . ALA A 1 112 ? 11.119 3.085 -12.603 1.00 96.44 112 ALA A C 1
ATOM 841 O O . ALA A 1 112 ? 10.495 2.957 -13.659 1.00 96.44 112 ALA A O 1
ATOM 842 N N . ALA A 1 113 ? 10.497 3.287 -11.437 1.00 96.12 113 ALA A N 1
ATOM 843 C CA . ALA A 1 113 ? 9.045 3.313 -11.287 1.00 96.12 113 ALA A CA 1
ATOM 844 C C . ALA A 1 113 ? 8.455 4.484 -12.077 1.00 96.12 113 ALA A C 1
ATOM 846 O O . ALA A 1 113 ? 7.521 4.312 -12.861 1.00 96.12 113 ALA A O 1
ATOM 847 N N . ARG A 1 114 ? 9.073 5.664 -11.955 1.00 95.75 114 ARG A N 1
ATOM 848 C CA . ARG A 1 114 ? 8.674 6.869 -12.685 1.00 95.75 114 ARG A CA 1
ATOM 849 C C . ARG A 1 114 ? 8.819 6.719 -14.196 1.00 95.75 114 ARG A C 1
ATOM 851 O O . ARG A 1 114 ? 7.967 7.208 -14.934 1.00 95.75 114 ARG A O 1
ATOM 858 N N . GLU A 1 115 ? 9.886 6.091 -14.676 1.00 96.56 115 GLU A N 1
ATOM 859 C CA . GLU A 1 115 ? 10.067 5.830 -16.105 1.00 96.56 115 GLU A CA 1
ATOM 860 C C . GLU A 1 115 ? 9.005 4.879 -16.647 1.00 96.56 115 GLU A C 1
ATOM 862 O O . GLU A 1 115 ? 8.413 5.154 -17.692 1.00 96.56 115 GLU A O 1
ATOM 867 N N . MET A 1 116 ? 8.722 3.797 -15.922 1.00 95.94 116 MET A N 1
ATOM 868 C CA . MET A 1 116 ? 7.681 2.847 -16.301 1.00 95.94 116 MET A CA 1
ATOM 869 C C . MET A 1 116 ? 6.294 3.500 -16.290 1.00 95.94 116 MET A C 1
ATOM 871 O O . MET A 1 116 ? 5.548 3.341 -17.253 1.00 95.94 116 MET A O 1
ATOM 875 N N . GLY A 1 117 ? 5.980 4.310 -15.274 1.00 94.81 117 GLY A N 1
ATOM 876 C CA . GLY A 1 117 ? 4.742 5.091 -15.221 1.00 94.81 117 GLY A CA 1
ATOM 877 C C . GLY A 1 117 ? 4.609 6.080 -16.382 1.00 94.81 117 GLY A C 1
ATOM 878 O O . GLY A 1 117 ? 3.553 6.167 -16.999 1.00 94.81 117 GLY A O 1
ATOM 879 N N . LYS A 1 118 ? 5.694 6.773 -16.760 1.00 95.75 118 LYS A N 1
ATOM 880 C CA . LYS A 1 118 ? 5.705 7.651 -17.945 1.00 95.75 118 LYS A CA 1
ATOM 881 C C . LYS A 1 118 ? 5.481 6.886 -19.248 1.00 95.75 118 LYS A C 1
ATOM 883 O O . LYS A 1 118 ? 4.842 7.424 -20.145 1.00 95.75 118 LYS A O 1
ATOM 888 N N . LYS A 1 119 ? 6.046 5.681 -19.383 1.00 94.25 119 LYS A N 1
ATOM 889 C CA . LYS A 1 119 ? 5.839 4.828 -20.563 1.00 94.25 119 LYS A CA 1
ATOM 890 C C . LYS A 1 119 ? 4.386 4.361 -20.645 1.00 94.25 119 LYS A C 1
ATOM 892 O O . LYS A 1 119 ? 3.797 4.493 -21.707 1.00 94.25 119 LYS A O 1
ATOM 897 N N . ALA A 1 120 ? 3.816 3.903 -19.530 1.00 92.50 120 ALA A N 1
ATOM 898 C CA . ALA A 1 120 ? 2.422 3.468 -19.453 1.00 92.50 120 ALA A CA 1
ATOM 899 C C . ALA A 1 120 ? 1.426 4.606 -19.732 1.00 92.50 120 ALA A C 1
ATOM 901 O O . ALA A 1 120 ? 0.441 4.382 -20.410 1.00 92.50 120 ALA A O 1
ATOM 902 N N . PHE A 1 121 ? 1.698 5.831 -19.267 1.00 92.00 121 PHE A N 1
ATOM 903 C CA . PHE A 1 121 ? 0.820 6.986 -19.508 1.00 92.00 121 PHE A CA 1
ATOM 904 C C . PHE A 1 121 ? 0.798 7.468 -20.968 1.00 92.00 121 PHE A C 1
ATOM 906 O O . PHE A 1 121 ? -0.130 8.150 -21.383 1.00 92.00 121 PHE A O 1
ATOM 913 N N . LYS A 1 122 ? 1.862 7.195 -21.730 1.00 92.31 122 LYS A N 1
ATOM 914 C CA . LYS A 1 122 ? 1.982 7.614 -23.135 1.00 92.31 122 LYS A CA 1
ATOM 915 C C . LYS A 1 122 ? 1.365 6.620 -24.122 1.00 92.31 122 LYS A C 1
ATOM 917 O O . LYS A 1 122 ? 1.322 6.943 -25.307 1.00 92.31 122 LYS A O 1
ATOM 922 N N . GLN A 1 123 ? 1.009 5.424 -23.658 1.00 74.44 123 GLN A N 1
ATOM 923 C CA . GLN A 1 123 ? 0.274 4.422 -24.432 1.00 74.44 123 GLN A CA 1
ATOM 924 C C . GLN A 1 123 ? -1.221 4.699 -24.317 1.00 74.44 123 GLN A C 1
ATOM 926 O O . GLN A 1 123 ? -1.904 4.501 -25.341 1.00 74.44 123 GLN A O 1
#

Foldseek 3Di:
DDDDDDDDDDDPVVVVVVVVVVCVVQDDPPVDDRDDDDADDPPDAADAADAADDDPVLDAAEQDDHYHQHACHHRHAHAQHELYLYHDHSPDDHDHHDPVRNVPHDPVSVVRSPVVNVVVVVD

Organism: NCBI:txid8663

Secondary structure (DSSP, 8-state):
--PPP------HHHHHHHHHHHHHHH---SSPPPPP-------------B--BPPTT----BS-SSBTTEES-BSBSEES-BS-SS----S---PPPPHHHHHTS-HHHHHHHHHHHHHHHT-

Sequence (123 aa):
MGGNVRLWETSLDSLEKSLQEWRTMIGQEDGRPVQITIQRDSGLDVSSPKHGKIDPDNAPHVGGNTWAGGTGGRDTAGLGGKGGPYRLDAGHQVYQISQAEKDAVPEEVKKAAREMGKKAFKQ

InterPro domains:
  IPR039891 von Willebrand factor A domain-containing protein 8 [PTHR21610] (1-123)

=== Feature glossary ===
A reading guide for the features in this record.

Start from the sequence.

  · Sequence gives the chain of amino acids in standard one-letter code (A=alanine, C=cysteine, …, Y=tyrosine), read N→C. It is the only feature that is directly encoded by the gene; all structural features are derived from the folded form of this sequence.

Fold it, and you get atomic coordinates and the backbone conformation that goes with them.

  · The mmCIF table is the protein's shape written out atom by atom. For each backbone N, Cα, C, and carbonyl O, it records an (x, y, z) coordinate triple in Å plus the residue type, chain letter, and residue number.

  · Backbone dihedral angles. Every residue except chain termini has a φ (preceding-C → N 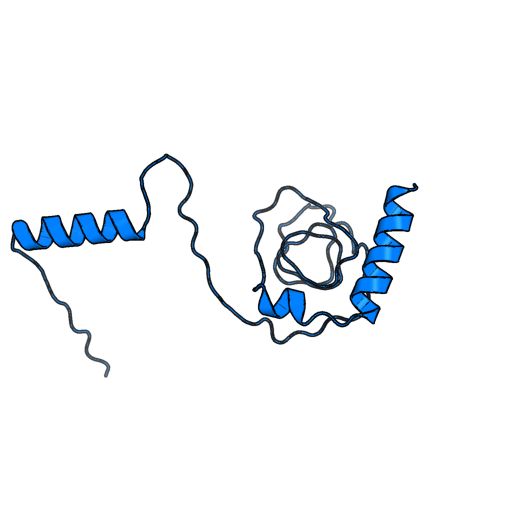→ Cα → C) and a ψ (N → Cα → C → next-N). They are reported in degrees following the IUPAC sign convention. Secondary structure is essentially a statement about which (φ, ψ) basin each residue occupies.

  · DSSP 8-state secondary structure assigns each residue one of H (α-helix), G (3₁₀-helix), I (π-helix), E (extended β-strand), B (isolated β-bridge), T (hydrogen-bonded turn), S (bend), or '-' (coil). The assignment is computed from backbone hydrogen-bond geometry via the Kabsch–Sander algorithm.

  · P-SEA three-state annotation labels each residue as helix, strand, or coil based purely on the geometry of the Cα trace. It serves as a fallback when the full backbone (and thus DSSP) is unavailable.

Summarize the fold with a handful of shape descriptors and a per-residue structural alphabet.

  · Radius of gyration (Rg) is the root-mean-square distance of Cα atoms from their centroid — a single number for overall size and compactness. A globular domain of N residues has Rg ≈ 2.2·N^0.38 Å; an extended or disordered chain has a much larger Rg. The Cα contact count is the number of residue pairs whose Cα atoms are within 8 Å and are more than four positions apart in sequence — a standard proxy for tertiary packing density. The bounding box is the smallest axis-aligned box enclosing all Cα atoms.

  · Foldseek's 3Di representation compresses backbone geometry into a per-residue letter drawn from a learned twenty-state alphabet. It captures the tertiary interaction pattern around each residue — which residues are packed against it in space, regardless of where they are in sequence.

  · Accessible surface area quantifies burial. A residue with SASA near zero is packed into the hydrophobic core; one with SASA >100 Å² sits on the surface. Computed here via the Shrake–Rupley numerical algorithm with a 1.4 Å probe.

Ask how reliable the model is.

  · For AlphaFold models, the B-factor field carries pLDDT — the model's own estimate of local accuracy on a 0–100 scale. Regions with pLDDT<50 should be treated as essentially unmodeled; they often correspond to intrinsically disordered segments.

  · For experimental (PDB) structures, the B-factor (temperature factor) quantifies the positional spread of each atom in the crystal — a combination of thermal vibration and static disorder — in units of Å². High B-factors mark flexible loops or poorly resolved regions; low B-factors mark the rigid, well-ordered core.

  · PAE(i, j) answers: if I align the predicted and true structures on residue i, how far off (in Å) do I expect residue j to be? A block-diagonal PAE matrix with low values on the blocks and high values off-diagonal is the signature of a multi-domain protein with confidently predicted domains but uncertain inter-domain orientation.

Place it in context: what it resembles, what it is annotated as, and how it looks.

  · Structural nearest neighbors (via Foldseek easy-search vs the PDB). Reported per hit: target PDB id, E-value, and alignment TM-score. A TM-score above ~0.5 is the conventional threshold for 'same fold'.

  · Functional annotations link the protein to curated databases. InterPro entries identify conserved domains and families by matching the sequence against member-database signatures (Pfam, PROSITE, CDD, …). Gene Ontology (GO) terms describe molecular function, biological process, and cellular component in a controlled vocabulary. CATH places the structure in a hierarchical fold classification (Class/Architecture/Topology/Homologous-superfamily). The organism is the source species.

  · Plot images: a contact map (which residues are close in 3D, as an N×N binary image), a Ramachandran scatter (backbone torsion angles, revealing secondary-structure composition at a glance), and — for AlphaFold structures — a PAE heatmap (pairwise prediction confidence).

  · Structure images are PyMOL renders from six orthogonal camera directions. Cartoon representation draws helices as coils and strands as arrows; sticks shows the backbone as bonds; surface shows the solvent-excluded envelope. Rainbow coloring maps sequence position to hue (blue→red, N→C); chain coloring assigns a distinct color per polypeptide.